Protein AF-A0A5W2PLR5-F1 (afdb_monomer_lite)

Organism: Salmonella typhimurium (NCBI:txid90371)

pLDDT: mean 77.52, std 12.53, range [56.69, 94.56]

Sequence (46 aa):
ARVSNKVGLESDAQNFLLMHAMGPNVAGVIGSAIAAGVMLKYVLAM

InterPro domains:
  IPR005661 Na+-transporting methylmalonyl-CoA/oxaloacetate decarboxylase, beta subunit [PF03977] (1-42)
  IPR005661 Na+-transporting methylmalonyl-CoA/oxaloacetate decarboxylase, beta subunit [PTHR35806] (1-44)

Structure (mmCIF, N/CA/C/O backbone):
data_AF-A0A5W2PLR5-F1
#
_entry.id   AF-A0A5W2PLR5-F1
#
loop_
_atom_site.group_PDB
_atom_site.id
_atom_site.type_symbol
_atom_site.label_atom_id
_atom_site.label_alt_id
_atom_site.label_comp_id
_atom_site.label_asym_id
_atom_site.label_entity_id
_atom_site.label_seq_id
_atom_site.pdbx_PDB_ins_code
_atom_site.Cartn_x
_atom_site.Cartn_y
_atom_site.Cartn_z
_atom_site.occupancy
_atom_site.B_iso_or_equiv
_atom_site.auth_seq_id
_atom_site.auth_comp_id
_atom_site.auth_asym_id
_atom_site.auth_atom_id
_atom_site.pdbx_PDB_model_num
ATOM 1 N N . ALA A 1 1 ? -12.130 8.039 5.959 1.00 62.62 1 ALA A N 1
ATOM 2 C CA . ALA A 1 1 ? -11.670 7.317 7.168 1.00 62.62 1 ALA A CA 1
ATOM 3 C C . ALA A 1 1 ? -12.568 7.567 8.386 1.00 62.62 1 ALA A C 1
ATOM 5 O O . ALA A 1 1 ? -13.170 6.624 8.870 1.00 62.62 1 ALA A O 1
ATOM 6 N N . ARG A 1 2 ? -12.742 8.809 8.867 1.00 67.50 2 ARG A N 1
ATOM 7 C CA . ARG A 1 2 ? -13.503 9.093 10.107 1.00 67.50 2 ARG A CA 1
ATOM 8 C C . ARG A 1 2 ? -14.978 8.645 10.087 1.00 67.50 2 ARG A C 1
ATOM 10 O O . ARG A 1 2 ? -15.445 8.084 11.068 1.00 67.50 2 ARG A O 1
ATOM 17 N N . VAL A 1 3 ? -15.683 8.847 8.969 1.00 75.06 3 VAL A N 1
ATOM 18 C CA . VAL A 1 3 ? -17.092 8.428 8.802 1.00 75.06 3 VAL A CA 1
ATOM 19 C C . VAL A 1 3 ? -17.215 6.905 8.730 1.00 75.06 3 VAL A C 1
ATOM 21 O O . VAL A 1 3 ? -18.000 6.321 9.463 1.00 75.06 3 VAL A O 1
ATOM 24 N N . SER A 1 4 ? -16.377 6.252 7.924 1.00 67.31 4 SER A N 1
ATOM 25 C CA . SER A 1 4 ? -16.350 4.790 7.811 1.00 67.31 4 SER A CA 1
ATOM 26 C C . SER A 1 4 ? -15.990 4.102 9.137 1.00 67.31 4 SER A C 1
ATOM 28 O O . SER A 1 4 ? -16.522 3.038 9.419 1.00 67.31 4 SER A O 1
ATOM 30 N N . ASN A 1 5 ? -15.147 4.720 9.981 1.00 71.06 5 ASN A N 1
ATOM 31 C CA . ASN A 1 5 ? -14.802 4.188 11.308 1.00 71.06 5 ASN A CA 1
ATOM 32 C C . ASN A 1 5 ? -15.999 4.256 12.261 1.00 71.06 5 ASN A C 1
ATOM 34 O O . ASN A 1 5 ? -16.251 3.324 13.012 1.00 71.06 5 ASN A O 1
ATOM 38 N N . LYS A 1 6 ? -16.748 5.365 12.205 1.00 77.25 6 LYS A N 1
ATOM 39 C CA . LYS A 1 6 ? -17.945 5.575 13.022 1.00 77.25 6 LYS A CA 1
ATOM 40 C C . LYS A 1 6 ? -19.044 4.570 12.661 1.00 77.25 6 LYS A C 1
ATOM 42 O O . LYS A 1 6 ? -19.522 3.869 13.540 1.00 77.25 6 LYS A O 1
ATOM 47 N N . VAL A 1 7 ? -19.362 4.435 11.372 1.00 81.44 7 VAL A N 1
ATOM 48 C CA . VAL A 1 7 ? -20.385 3.489 10.881 1.00 81.44 7 VAL A CA 1
ATOM 49 C C . VAL A 1 7 ? -19.963 2.029 11.105 1.00 81.44 7 VAL A C 1
ATOM 51 O O . VAL A 1 7 ? -20.793 1.183 11.430 1.00 81.44 7 VAL A O 1
ATOM 54 N N . GLY A 1 8 ? -18.664 1.733 10.973 1.00 76.25 8 GLY A N 1
ATOM 55 C CA . GLY A 1 8 ? -18.103 0.409 11.239 1.00 76.25 8 GLY A CA 1
ATOM 56 C C . GLY A 1 8 ? -18.251 -0.029 12.697 1.00 76.25 8 GLY A C 1
ATOM 57 O O . GLY A 1 8 ? -18.640 -1.170 12.924 1.00 76.25 8 GLY A O 1
ATOM 58 N N . LEU A 1 9 ? -18.012 0.880 13.649 1.00 77.75 9 LEU A N 1
ATOM 59 C CA . LEU A 1 9 ? -18.197 0.652 15.090 1.00 77.75 9 LEU A CA 1
ATOM 60 C C . LEU A 1 9 ? -19.674 0.606 15.512 1.00 77.75 9 LEU A C 1
ATOM 62 O O . LEU A 1 9 ? -20.014 -0.103 16.452 1.00 77.75 9 LEU A O 1
ATOM 66 N N . GLU A 1 10 ? -20.548 1.356 14.833 1.00 81.31 10 GLU A N 1
ATOM 67 C CA . GLU A 1 10 ? -22.002 1.314 15.060 1.00 81.31 10 GLU A CA 1
ATOM 68 C C . GLU A 1 10 ? -22.623 -0.014 14.596 1.00 81.31 10 GLU A C 1
ATOM 70 O O . GLU A 1 10 ? -23.595 -0.472 15.190 1.00 81.31 10 GLU A O 1
ATOM 75 N N . SER A 1 11 ? -22.062 -0.638 13.554 1.00 80.56 11 SER A N 1
ATOM 76 C CA . SER A 1 11 ? -22.558 -1.912 13.009 1.00 80.56 11 SER A CA 1
ATOM 77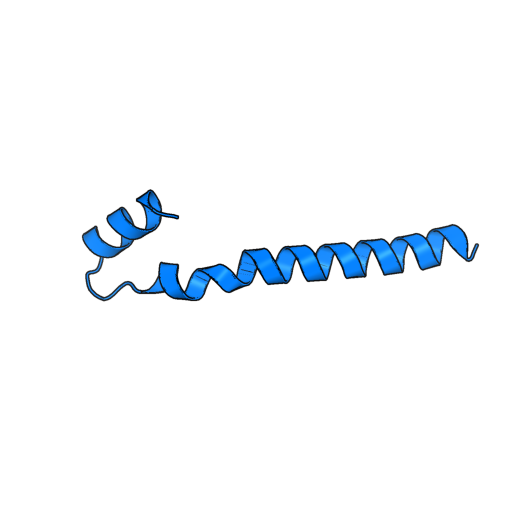 C C . SER A 1 11 ? -21.973 -3.140 13.719 1.00 80.56 11 SER A C 1
ATOM 79 O O . SER A 1 11 ? -22.651 -4.157 13.831 1.00 80.56 11 SER A O 1
ATOM 81 N N . ASP A 1 12 ? -20.728 -3.056 14.196 1.00 75.50 12 ASP A N 1
ATOM 82 C CA . ASP A 1 12 ? -20.062 -4.091 14.993 1.00 75.50 12 ASP A CA 1
ATOM 83 C C . ASP A 1 12 ? -19.018 -3.439 15.918 1.00 75.50 12 ASP A C 1
ATOM 85 O O . ASP A 1 12 ? -18.030 -2.853 15.473 1.00 75.50 12 ASP A O 1
ATOM 89 N N . ALA A 1 13 ? -19.223 -3.551 17.231 1.00 74.38 13 ALA A N 1
ATOM 90 C CA . ALA A 1 13 ? -18.358 -2.935 18.236 1.00 74.38 13 ALA A CA 1
ATOM 91 C C . ALA A 1 13 ? -16.949 -3.564 18.319 1.00 74.38 13 ALA A C 1
ATOM 93 O O . ALA A 1 13 ? -16.060 -2.992 18.952 1.00 74.38 13 ALA A O 1
ATOM 94 N N . GLN A 1 14 ? -16.724 -4.726 17.695 1.00 74.50 14 GLN A N 1
ATOM 95 C CA . GLN A 1 14 ? -15.410 -5.369 17.549 1.00 74.50 14 GLN A CA 1
ATOM 96 C C . GLN A 1 14 ? -14.750 -5.049 16.192 1.00 74.50 14 GLN A C 1
ATOM 98 O O . GLN A 1 14 ? -13.688 -5.586 15.867 1.00 74.50 14 GLN A O 1
ATOM 103 N N . ASN A 1 15 ? -15.341 -4.166 15.384 1.00 66.75 15 ASN A N 1
ATOM 104 C CA . ASN A 1 15 ? -14.840 -3.838 14.057 1.00 66.75 15 ASN A CA 1
ATOM 105 C C . ASN A 1 15 ? -13.623 -2.896 14.105 1.00 66.75 15 ASN A C 1
ATOM 107 O O . ASN A 1 15 ? -13.743 -1.670 14.104 1.00 66.75 15 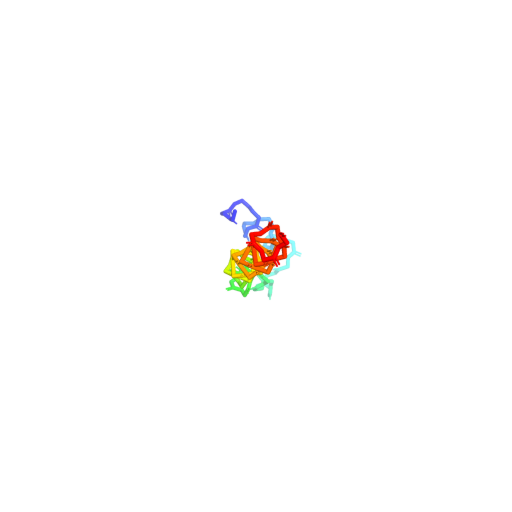ASN A O 1
ATOM 111 N N . PHE A 1 16 ? -12.423 -3.479 14.082 1.00 64.50 16 PHE A N 1
ATOM 112 C CA . PHE A 1 16 ? -11.143 -2.761 13.977 1.00 64.50 16 PHE A CA 1
ATOM 113 C C . PHE A 1 16 ? -10.608 -2.659 12.537 1.00 64.50 16 PHE A C 1
ATOM 115 O O . PHE A 1 16 ? -9.461 -2.243 12.333 1.00 64.50 16 PHE A O 1
ATOM 122 N N . LEU A 1 17 ? -11.408 -3.024 11.525 1.00 61.00 17 LEU A N 1
ATOM 123 C CA . LEU A 1 17 ? -10.962 -3.116 10.127 1.00 61.00 17 LEU A CA 1
ATOM 124 C C . LEU A 1 17 ? -10.369 -1.793 9.611 1.00 61.00 17 LEU A C 1
ATOM 126 O O . LEU A 1 17 ? -9.425 -1.809 8.823 1.00 61.00 17 LEU A O 1
ATOM 130 N N . LEU A 1 18 ? -10.840 -0.639 10.103 1.00 58.56 18 LEU A N 1
ATOM 131 C CA . LEU A 1 18 ? -10.314 0.665 9.689 1.00 58.56 18 LEU A CA 1
ATOM 132 C C . LEU A 1 18 ? -8.941 1.031 10.265 1.00 58.56 18 LEU A C 1
ATOM 134 O O . LEU A 1 18 ? -8.233 1.816 9.634 1.00 58.56 18 LEU A O 1
ATOM 138 N N . MET A 1 19 ? -8.542 0.471 11.412 1.00 56.94 19 MET A N 1
ATOM 139 C CA . MET A 1 19 ? -7.194 0.696 11.953 1.00 56.94 19 MET A CA 1
ATOM 140 C C . MET A 1 19 ? -6.118 -0.091 11.192 1.00 56.94 19 MET A C 1
ATOM 142 O O . MET A 1 19 ? -4.980 0.362 11.128 1.00 56.94 19 MET A O 1
ATOM 146 N N . HIS A 1 20 ? -6.470 -1.217 10.562 1.00 59.28 20 HIS A N 1
ATOM 147 C CA . HIS A 1 20 ? -5.549 -2.001 9.724 1.00 59.28 20 HIS A CA 1
ATOM 148 C C . HIS A 1 20 ? -5.611 -1.632 8.228 1.00 59.28 20 HIS A C 1
ATOM 150 O O . HIS A 1 20 ? -4.671 -1.897 7.480 1.00 59.28 20 HIS A O 1
ATOM 156 N N . ALA A 1 21 ? -6.670 -0.953 7.777 1.00 56.6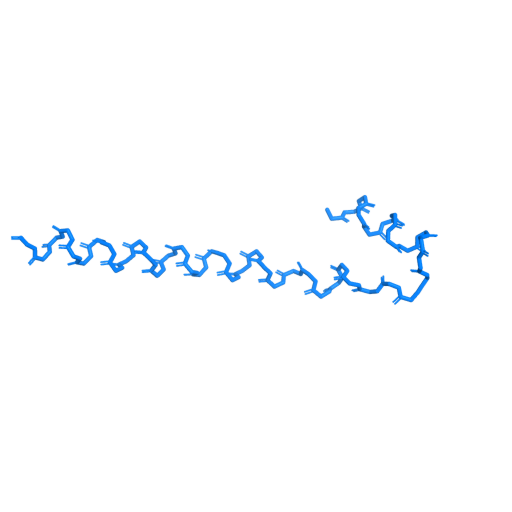9 21 ALA A N 1
ATOM 157 C CA . ALA A 1 21 ? -6.864 -0.551 6.381 1.00 56.69 21 ALA A CA 1
ATOM 158 C C . ALA A 1 21 ? -6.045 0.684 5.932 1.00 56.69 21 ALA A C 1
ATOM 160 O O . ALA A 1 21 ? -6.385 1.297 4.922 1.00 56.69 21 ALA A O 1
ATOM 161 N N . MET A 1 22 ? -4.964 1.066 6.631 1.00 57.88 22 MET A N 1
ATOM 162 C CA . MET A 1 22 ? -4.013 2.089 6.142 1.00 57.88 22 MET A CA 1
ATOM 163 C C . MET A 1 22 ? -2.942 1.529 5.188 1.00 57.88 22 MET A C 1
ATOM 165 O O . MET A 1 22 ? -2.318 2.292 4.452 1.00 57.88 22 MET A O 1
ATOM 169 N N . GLY A 1 23 ? -2.757 0.205 5.148 1.00 63.69 23 GLY A N 1
ATOM 170 C CA . GLY A 1 23 ? -1.842 -0.468 4.214 1.00 63.69 23 GLY A CA 1
ATOM 171 C C . GLY A 1 23 ? -2.093 -0.219 2.710 1.00 63.69 23 GLY A C 1
ATOM 172 O O . GLY A 1 23 ? -1.115 -0.057 1.977 1.00 63.69 23 GLY A O 1
ATOM 173 N N . PRO A 1 24 ? -3.348 -0.116 2.216 1.00 70.56 24 PRO A N 1
ATOM 174 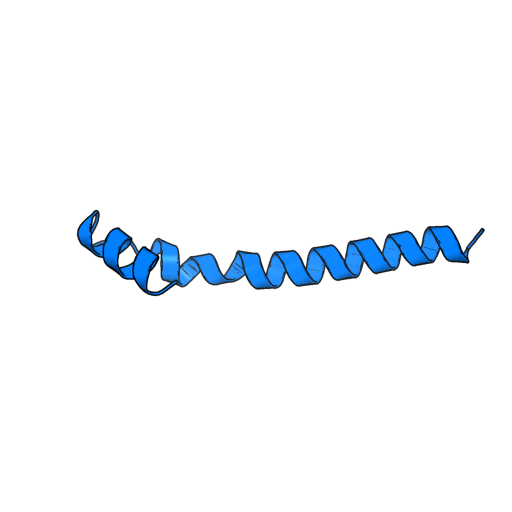C CA . PRO A 1 24 ? -3.642 0.057 0.791 1.00 70.56 24 PRO A CA 1
ATOM 175 C C . PRO A 1 24 ? -3.106 1.361 0.192 1.00 70.56 24 PRO A C 1
ATOM 177 O O . PRO A 1 24 ? -2.655 1.358 -0.950 1.00 70.56 24 PRO A O 1
ATOM 180 N N . ASN A 1 25 ? -3.104 2.464 0.951 1.00 74.25 25 ASN A N 1
ATOM 181 C CA . ASN A 1 25 ? -2.605 3.747 0.441 1.00 74.25 25 ASN A CA 1
ATOM 182 C C . ASN A 1 25 ? -1.097 3.693 0.160 1.00 74.25 25 ASN A C 1
ATOM 184 O O . ASN A 1 25 ? -0.643 4.211 -0.855 1.00 74.25 25 ASN A O 1
ATOM 188 N N . VAL A 1 26 ? -0.323 3.034 1.028 1.00 77.62 26 VAL A N 1
ATOM 189 C CA . VAL A 1 26 ? 1.133 2.901 0.858 1.00 77.62 26 VAL A CA 1
ATOM 190 C C . VAL A 1 26 ? 1.463 1.866 -0.222 1.00 77.62 26 VAL A C 1
ATOM 192 O O . VAL A 1 26 ? 2.321 2.114 -1.068 1.00 77.62 26 VAL A O 1
ATOM 195 N N . ALA A 1 27 ? 0.736 0.745 -0.261 1.00 84.19 27 ALA A N 1
ATOM 196 C CA . ALA A 1 27 ? 0.918 -0.283 -1.284 1.00 84.19 27 ALA A CA 1
ATOM 197 C C . ALA A 1 27 ? 0.617 0.240 -2.703 1.00 84.19 27 ALA A C 1
ATOM 199 O O . ALA A 1 27 ? 1.373 -0.040 -3.635 1.00 84.19 27 ALA A O 1
ATOM 200 N N . GLY A 1 28 ? -0.439 1.047 -2.867 1.00 84.31 28 GLY A N 1
ATOM 201 C CA . GLY A 1 28 ? -0.808 1.640 -4.156 1.00 84.31 28 GLY A CA 1
ATOM 202 C C . GLY A 1 28 ? 0.230 2.630 -4.696 1.00 84.31 28 GLY A C 1
ATOM 203 O O . GLY A 1 28 ? 0.542 2.608 -5.889 1.00 84.31 28 GLY A O 1
ATOM 204 N N . VAL A 1 29 ? 0.816 3.459 -3.824 1.00 90.06 29 VAL A N 1
ATOM 205 C CA . VAL A 1 29 ? 1.873 4.415 -4.203 1.00 90.06 29 VAL A CA 1
ATOM 206 C C . VAL A 1 29 ? 3.145 3.685 -4.641 1.00 90.06 29 VAL A C 1
ATOM 208 O O . VAL A 1 29 ? 3.692 3.996 -5.699 1.00 90.06 29 VAL A O 1
ATOM 211 N N . ILE A 1 30 ? 3.584 2.679 -3.878 1.00 91.81 30 ILE A N 1
ATOM 212 C CA . ILE A 1 30 ? 4.779 1.889 -4.213 1.00 91.81 30 ILE A CA 1
ATOM 213 C C . ILE A 1 30 ? 4.572 1.128 -5.530 1.00 91.81 30 ILE A C 1
ATOM 215 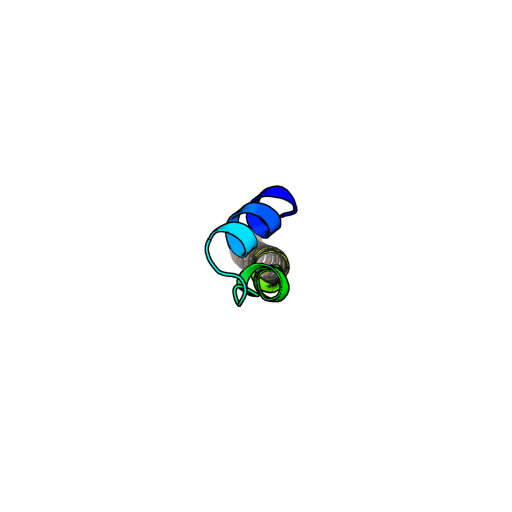O O . ILE A 1 30 ? 5.428 1.185 -6.412 1.00 91.81 30 ILE A O 1
ATOM 219 N N . GLY A 1 31 ? 3.421 0.469 -5.703 1.00 93.31 31 GLY A N 1
ATOM 220 C CA . GLY A 1 31 ? 3.106 -0.265 -6.931 1.00 93.31 31 GLY A CA 1
ATOM 221 C C . GLY A 1 31 ? 3.094 0.629 -8.175 1.00 93.31 31 GLY A C 1
ATOM 222 O O . GLY A 1 31 ? 3.659 0.260 -9.204 1.00 93.31 31 GLY A O 1
ATOM 223 N N . SER A 1 32 ? 2.527 1.834 -8.066 1.00 92.69 32 SER A N 1
ATOM 224 C CA . SER A 1 32 ? 2.472 2.794 -9.179 1.00 92.69 32 SER A CA 1
ATOM 225 C C . SER A 1 32 ? 3.858 3.325 -9.555 1.00 92.69 32 SER A C 1
ATOM 227 O O . SER A 1 32 ? 4.169 3.438 -10.740 1.00 92.69 32 SER A O 1
ATOM 229 N N . ALA A 1 33 ? 4.718 3.600 -8.568 1.00 94.12 33 ALA A N 1
ATOM 230 C CA . ALA A 1 33 ? 6.093 4.040 -8.810 1.00 94.12 33 ALA A CA 1
ATOM 231 C C . ALA A 1 33 ? 6.931 2.959 -9.516 1.00 94.12 33 ALA A C 1
ATOM 233 O O . ALA A 1 33 ? 7.669 3.264 -10.453 1.00 94.12 33 ALA A O 1
ATOM 234 N N . ILE A 1 34 ? 6.776 1.691 -9.113 1.00 94.56 34 ILE A N 1
ATOM 235 C CA . ILE A 1 34 ? 7.446 0.556 -9.765 1.00 94.56 34 ILE A CA 1
ATOM 236 C C . ILE A 1 34 ? 6.943 0.394 -11.204 1.00 94.56 34 ILE A C 1
ATOM 238 O O . ILE A 1 34 ? 7.753 0.301 -12.125 1.00 94.56 34 ILE A O 1
ATOM 242 N N . ALA A 1 35 ? 5.624 0.404 -11.417 1.00 94.06 35 ALA A N 1
ATOM 243 C CA . ALA A 1 35 ? 5.036 0.275 -12.749 1.00 94.06 35 ALA A CA 1
ATOM 244 C C . ALA A 1 35 ? 5.496 1.399 -13.695 1.00 94.06 35 ALA A C 1
ATOM 246 O O . ALA A 1 35 ? 5.897 1.123 -14.827 1.00 94.06 35 ALA A O 1
ATOM 247 N N . ALA A 1 36 ? 5.519 2.648 -13.217 1.00 93.94 36 ALA A N 1
ATOM 248 C CA . ALA A 1 36 ? 6.026 3.788 -13.976 1.00 93.94 36 ALA A CA 1
ATOM 249 C C . ALA A 1 36 ? 7.524 3.648 -14.302 1.00 93.94 36 ALA A C 1
ATOM 251 O O . ALA A 1 36 ? 7.928 3.894 -15.437 1.00 93.94 36 ALA A O 1
ATOM 252 N N . GLY A 1 37 ? 8.343 3.200 -13.344 1.00 93.12 37 GLY A N 1
ATOM 253 C CA . GLY A 1 37 ? 9.772 2.961 -13.560 1.00 93.12 37 GLY A CA 1
ATOM 254 C C . GLY A 1 37 ? 10.040 1.884 -14.613 1.00 93.12 37 GLY A C 1
ATOM 255 O O . GLY A 1 37 ? 10.860 2.084 -15.509 1.00 93.12 37 GLY A O 1
ATOM 256 N N . VAL A 1 38 ? 9.308 0.768 -14.558 1.00 94.38 38 VAL A N 1
ATOM 257 C CA . VAL A 1 38 ? 9.399 -0.308 -15.557 1.00 94.38 38 VAL A CA 1
ATOM 258 C C . VAL A 1 38 ? 8.951 0.190 -16.932 1.00 94.38 38 VAL A C 1
ATOM 260 O O . VAL A 1 38 ? 9.662 -0.016 -17.914 1.00 94.38 38 VAL A O 1
ATOM 263 N N . MET A 1 39 ? 7.822 0.898 -17.010 1.00 93.81 39 MET A N 1
ATOM 264 C CA . MET A 1 39 ? 7.308 1.461 -18.261 1.00 93.81 39 MET A CA 1
ATOM 265 C C . MET A 1 39 ? 8.304 2.432 -18.906 1.00 93.81 39 MET A C 1
ATOM 267 O O . MET A 1 39 ? 8.604 2.294 -20.089 1.00 93.81 39 MET A O 1
ATOM 271 N N . LEU A 1 40 ? 8.869 3.366 -18.135 1.00 91.62 40 LEU A N 1
ATOM 272 C CA . LEU A 1 40 ? 9.895 4.291 -18.625 1.00 91.62 40 LEU A CA 1
ATOM 273 C C . LEU A 1 40 ? 11.141 3.551 -19.105 1.00 91.62 40 LEU A C 1
ATOM 275 O O . LEU A 1 40 ? 11.687 3.900 -20.145 1.00 91.62 40 LEU A O 1
ATOM 279 N N . LYS A 1 41 ? 11.567 2.500 -18.397 1.00 89.81 41 LYS A N 1
ATOM 280 C CA . LYS A 1 41 ? 12.706 1.672 -18.805 1.00 89.81 41 LYS A CA 1
ATOM 281 C C . LYS A 1 41 ? 12.456 0.978 -20.145 1.00 89.81 41 LYS A C 1
ATOM 283 O O . LYS A 1 41 ? 13.399 0.829 -20.905 1.00 89.81 41 LYS A O 1
ATOM 288 N N . TYR A 1 42 ? 11.224 0.574 -20.453 1.00 88.12 42 TYR A N 1
ATOM 289 C CA . TYR A 1 42 ? 10.880 0.006 -21.763 1.00 88.12 42 TYR A CA 1
ATOM 290 C C . TYR A 1 42 ? 10.741 1.063 -22.863 1.00 88.12 42 TYR A C 1
ATOM 292 O O . TYR A 1 42 ? 11.165 0.812 -23.984 1.00 88.12 42 TYR A O 1
ATOM 300 N N . VAL A 1 43 ? 10.185 2.235 -22.549 1.00 86.94 43 VAL A N 1
ATOM 301 C CA . VAL A 1 43 ? 10.005 3.333 -23.516 1.00 86.94 43 VAL A CA 1
ATOM 302 C C . VAL A 1 43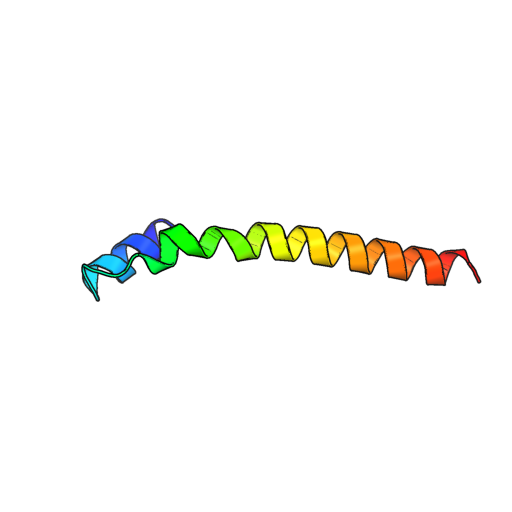 ? 11.331 4.016 -23.867 1.00 86.94 43 VAL A C 1
ATOM 304 O O . VAL A 1 43 ? 11.529 4.379 -25.017 1.00 86.94 43 VAL A O 1
ATOM 307 N N . LEU A 1 44 ? 12.233 4.195 -22.898 1.00 81.31 44 LEU A N 1
ATOM 308 C CA . LEU A 1 44 ? 13.522 4.875 -23.088 1.00 81.31 44 LEU A CA 1
ATOM 309 C C . LEU A 1 44 ? 14.657 3.942 -23.541 1.00 81.31 44 LEU A C 1
ATOM 311 O O . LEU A 1 44 ? 15.712 4.435 -23.925 1.00 81.31 44 LEU A O 1
ATOM 315 N N . ALA A 1 45 ? 14.492 2.617 -23.441 1.00 66.62 45 ALA A N 1
ATOM 316 C CA . ALA A 1 45 ? 15.507 1.642 -23.864 1.00 66.62 45 ALA A CA 1
ATOM 317 C C . ALA A 1 45 ? 15.280 1.077 -25.279 1.00 66.62 45 ALA A C 1
ATOM 319 O O . ALA A 1 45 ? 15.982 0.141 -25.667 1.00 66.62 45 ALA A O 1
ATOM 320 N N . MET A 1 46 ? 14.305 1.615 -26.013 1.00 56.88 46 MET A N 1
ATOM 321 C CA . MET A 1 46 ? 14.081 1.387 -27.443 1.00 56.88 46 MET A CA 1
ATOM 322 C C . MET A 1 46 ? 14.575 2.601 -28.227 1.00 56.88 46 MET A C 1
ATOM 324 O O . MET A 1 46 ? 15.162 2.381 -29.307 1.00 56.88 46 MET A O 1
#

Foldseek 3Di:
DVVCVVVQCVVPVPRPVVVVPPVVVVVVVVVVVVVVVVVCCVVVVD

Secondary structure (DSSP, 8-state):
-HHHHHHHHHH-TT--HHHHTTHHHHHHHHHHHHHHHHHHHHHH--

Radius of gyration: 17.96 Å; chains: 1; bounding box: 38×14×46 Å